Protein AF-A0A2V8YPU0-F1 (afdb_monomer_lite)

pLDDT: mean 79.51, std 13.65, range [43.72, 93.88]

Secondary structure (DSSP, 8-state):
--HHHHHHHHHH-----HHHHHHHHHHHHHHHHHHHHHHHHHHHHHHHHH-HHHHHHHHHHHHHHHHHHHHHHHHHHHHHHHHHHHHHHHHHHH--

Radius of gyration: 19.25 Å; chains: 1; bounding box: 48×19×58 Å

Structure (mmCIF, N/CA/C/O backbone):
data_AF-A0A2V8YPU0-F1
#
_entry.id   AF-A0A2V8YPU0-F1
#
loop_
_atom_site.group_PDB
_atom_site.id
_atom_site.type_symbol
_atom_site.label_atom_id
_atom_site.label_alt_id
_atom_site.label_comp_id
_atom_site.label_asym_id
_atom_site.label_entity_id
_atom_site.label_seq_id
_atom_site.pdbx_PDB_ins_code
_atom_site.Cartn_x
_atom_site.Cartn_y
_atom_site.Cartn_z
_atom_site.occupancy
_atom_site.B_iso_or_equiv
_atom_site.auth_seq_id
_atom_site.auth_comp_id
_atom_site.auth_asym_id
_atom_site.auth_atom_id
_atom_site.pdbx_PDB_model_num
ATOM 1 N N . MET A 1 1 ? -31.795 -12.359 -1.824 1.00 43.72 1 MET A N 1
ATOM 2 C CA . MET A 1 1 ? -30.337 -12.535 -1.682 1.00 43.72 1 MET A CA 1
ATOM 3 C C . MET A 1 1 ? -29.769 -11.205 -1.180 1.00 43.72 1 MET A C 1
ATOM 5 O O . MET A 1 1 ? -29.560 -10.326 -2.004 1.00 43.72 1 MET A O 1
ATOM 9 N N . PRO A 1 2 ? -29.728 -10.961 0.148 1.00 46.53 2 PRO A N 1
ATOM 10 C CA . PRO A 1 2 ? -29.541 -9.618 0.716 1.00 46.53 2 PRO A CA 1
ATOM 11 C C . PRO A 1 2 ? -28.147 -9.331 1.310 1.00 46.53 2 PRO A C 1
ATOM 13 O O . PRO A 1 2 ? -27.964 -8.269 1.899 1.00 46.53 2 PRO A O 1
ATOM 16 N N . ASP A 1 3 ? -27.165 -10.222 1.175 1.00 55.34 3 ASP A N 1
ATOM 17 C CA . ASP A 1 3 ? -25.900 -10.094 1.918 1.00 55.34 3 ASP A CA 1
ATOM 18 C C . ASP A 1 3 ? -24.892 -9.107 1.301 1.00 55.34 3 ASP A C 1
ATOM 20 O O . ASP A 1 3 ? -24.122 -8.475 2.027 1.00 55.34 3 ASP A O 1
ATOM 24 N N . ASP A 1 4 ? -24.943 -8.875 -0.013 1.00 54.22 4 ASP A N 1
ATOM 25 C CA . ASP A 1 4 ? -23.961 -8.018 -0.696 1.00 54.22 4 ASP A CA 1
ATOM 26 C C . ASP A 1 4 ? -24.147 -6.531 -0.358 1.00 54.22 4 ASP A C 1
ATOM 28 O O . ASP A 1 4 ? -23.179 -5.784 -0.206 1.00 54.22 4 ASP A O 1
ATOM 32 N N . LYS A 1 5 ? -25.396 -6.090 -0.155 1.00 53.81 5 LYS A N 1
ATOM 33 C CA . LYS A 1 5 ? -25.700 -4.688 0.169 1.00 53.81 5 LYS A CA 1
ATOM 34 C C . LYS A 1 5 ? -25.195 -4.300 1.562 1.00 53.81 5 LYS A C 1
ATOM 36 O O . LYS A 1 5 ? -24.754 -3.170 1.744 1.00 53.81 5 LYS A O 1
ATOM 41 N N . ASN A 1 6 ? -25.193 -5.237 2.511 1.00 60.12 6 ASN A N 1
ATOM 42 C CA . ASN A 1 6 ? -24.693 -5.004 3.868 1.00 60.12 6 ASN A CA 1
ATOM 43 C C . ASN A 1 6 ? -23.163 -4.887 3.915 1.00 60.12 6 ASN A C 1
ATOM 45 O O . ASN A 1 6 ? -22.637 -4.173 4.764 1.00 60.12 6 ASN A O 1
ATOM 49 N N . PHE A 1 7 ? -22.441 -5.538 2.995 1.00 59.47 7 PHE A N 1
ATOM 50 C CA . PHE A 1 7 ? -20.980 -5.469 2.948 1.00 59.47 7 PHE A CA 1
ATOM 51 C C . PHE A 1 7 ? -20.485 -4.101 2.468 1.00 59.47 7 PHE A C 1
ATOM 53 O O . PHE A 1 7 ? -19.640 -3.489 3.115 1.00 59.47 7 PHE A O 1
ATOM 60 N N . PHE A 1 8 ? -21.059 -3.591 1.374 1.00 61.72 8 PHE A N 1
ATOM 61 C CA . PHE A 1 8 ? -20.748 -2.252 0.864 1.00 61.72 8 PHE A CA 1
ATOM 62 C C . PHE A 1 8 ? -21.313 -1.140 1.752 1.00 61.72 8 PHE A C 1
ATOM 64 O O . PHE A 1 8 ? -20.641 -0.133 1.950 1.00 61.72 8 PHE A O 1
ATOM 71 N N . ALA A 1 9 ? -22.494 -1.329 2.350 1.00 63.88 9 ALA A N 1
ATOM 72 C CA . ALA A 1 9 ? -23.010 -0.394 3.347 1.00 63.88 9 ALA A CA 1
ATOM 73 C C . ALA A 1 9 ? -22.105 -0.339 4.590 1.00 63.88 9 ALA A C 1
ATOM 75 O O . ALA A 1 9 ? -21.770 0.750 5.030 1.00 63.88 9 ALA A O 1
ATOM 76 N N . GLY A 1 10 ? -21.623 -1.483 5.089 1.00 60.88 10 GLY A N 1
ATOM 77 C CA . GLY A 1 10 ? -20.674 -1.551 6.207 1.00 60.88 10 GLY A CA 1
ATOM 78 C C . GLY A 1 10 ? -19.245 -1.088 5.879 1.00 60.88 10 GLY A C 1
ATOM 79 O O . GLY A 1 10 ? -18.478 -0.815 6.793 1.00 60.88 10 GLY A O 1
ATOM 80 N N . LEU A 1 11 ? -18.873 -0.997 4.595 1.00 63.78 11 LEU A N 1
ATOM 81 C CA . LEU A 1 11 ? -17.619 -0.383 4.126 1.00 63.78 11 LEU A CA 1
ATOM 82 C C . LEU A 1 11 ? -17.678 1.153 4.157 1.00 63.78 11 LEU A C 1
ATOM 84 O O . LEU A 1 11 ? -16.647 1.797 4.333 1.00 63.78 11 LEU A O 1
ATOM 88 N N . VAL A 1 12 ? -18.869 1.724 3.949 1.00 62.88 12 VAL A N 1
ATOM 89 C CA . VAL A 1 12 ? -19.129 3.176 3.963 1.00 62.88 12 VAL A CA 1
ATOM 90 C C . VAL A 1 12 ? -19.618 3.646 5.342 1.00 62.88 12 VAL A C 1
ATOM 92 O O . VAL A 1 12 ? -19.563 4.836 5.649 1.00 62.88 12 VAL A O 1
ATOM 95 N N . ASP A 1 13 ? -20.056 2.721 6.197 1.00 60.97 13 ASP A N 1
ATOM 96 C CA . ASP A 1 13 ? -20.368 2.976 7.598 1.00 60.97 13 ASP A CA 1
ATOM 97 C C . ASP A 1 13 ? -19.071 3.049 8.422 1.00 60.97 13 ASP A C 1
ATOM 99 O O . ASP A 1 13 ? -18.426 2.045 8.723 1.00 60.97 13 ASP A O 1
ATOM 103 N N . PHE A 1 14 ? -18.669 4.269 8.785 1.00 54.78 14 PHE A N 1
ATOM 104 C CA . PHE A 1 14 ? -17.484 4.540 9.609 1.00 54.78 14 PHE A CA 1
ATOM 105 C C . PHE A 1 14 ? -17.645 4.082 11.072 1.00 54.78 14 PHE A C 1
ATOM 107 O O . PHE A 1 14 ? -16.702 4.187 11.860 1.00 54.78 14 PHE A O 1
ATOM 114 N N . SER A 1 15 ? -18.815 3.553 11.450 1.00 54.09 15 SER A N 1
ATOM 115 C CA . SER A 1 15 ? -19.034 2.863 12.719 1.00 54.09 15 SER A CA 1
ATOM 116 C C . SER A 1 15 ? -18.433 1.454 12.651 1.00 54.09 15 SER A C 1
ATOM 118 O O . SER A 1 15 ? -19.117 0.456 12.423 1.00 54.09 15 SER A O 1
ATOM 120 N N . PHE A 1 16 ? -17.108 1.358 12.800 1.00 54.44 16 PHE A N 1
ATOM 121 C CA . PHE A 1 16 ? -16.374 0.090 12.755 1.00 54.44 16 PHE A CA 1
ATOM 122 C C . PHE A 1 16 ? -16.769 -0.833 13.918 1.00 54.44 16 PHE A C 1
ATOM 124 O O . PHE A 1 16 ? -16.109 -0.886 14.954 1.00 54.44 16 PHE A O 1
ATOM 131 N N . GLN A 1 17 ? -17.827 -1.619 13.730 1.00 57.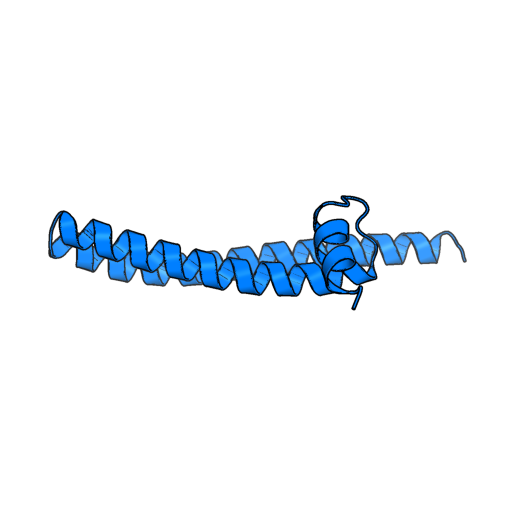84 17 GLN A N 1
ATOM 132 C CA . GLN A 1 17 ? -18.159 -2.730 14.616 1.00 57.84 17 GLN A CA 1
ATOM 133 C C . GLN A 1 17 ? -16.989 -3.734 14.621 1.00 57.84 17 GLN A C 1
ATOM 135 O O . GLN A 1 17 ? -16.430 -4.094 13.582 1.00 57.84 17 GLN A O 1
ATOM 140 N N . GLN A 1 18 ? -16.628 -4.223 15.803 1.00 57.03 18 GLN A N 1
ATOM 141 C CA . GLN A 1 18 ? -15.440 -5.042 16.095 1.00 57.03 18 GLN A CA 1
ATOM 142 C C . GLN A 1 18 ? -15.236 -6.268 15.178 1.00 57.03 18 GLN A C 1
ATOM 144 O O . GLN A 1 18 ? -14.111 -6.656 14.852 1.00 57.03 18 GLN A O 1
ATOM 149 N N . GLN A 1 19 ? -16.334 -6.888 14.738 1.00 58.00 19 GLN A N 1
ATOM 150 C CA . GLN A 1 19 ? -16.332 -8.032 13.816 1.00 58.00 19 GLN A CA 1
ATOM 151 C C . GLN A 1 19 ? -16.018 -7.614 12.370 1.00 58.00 19 GLN A C 1
ATOM 153 O O . GLN A 1 19 ? -15.324 -8.338 11.649 1.00 58.00 19 GLN A O 1
ATOM 158 N N . LEU A 1 20 ? -16.487 -6.433 11.952 1.00 65.50 20 LEU A N 1
ATOM 159 C CA . LEU A 1 20 ? -16.278 -5.909 10.604 1.00 65.50 20 LEU A CA 1
ATOM 160 C C . LEU A 1 20 ? -14.814 -5.549 10.377 1.00 65.50 20 LEU A C 1
ATOM 162 O O . LEU A 1 20 ? -14.269 -5.934 9.347 1.00 65.50 20 LEU A O 1
ATOM 166 N N . MET A 1 21 ? -14.135 -4.926 11.346 1.00 67.69 21 MET A N 1
ATOM 167 C CA . MET A 1 21 ? -12.732 -4.535 11.162 1.00 67.69 21 MET A CA 1
ATOM 168 C C . MET A 1 21 ? -11.809 -5.734 10.902 1.00 67.69 21 MET A C 1
ATOM 170 O O . MET A 1 21 ? -10.951 -5.694 10.022 1.00 67.69 21 MET A O 1
ATOM 174 N N . ARG A 1 22 ? -12.005 -6.847 11.621 1.00 69.19 22 ARG A N 1
ATOM 175 C CA . ARG A 1 22 ? -11.173 -8.052 11.470 1.00 69.19 22 ARG A CA 1
ATOM 176 C C . ARG A 1 22 ? -11.310 -8.676 10.075 1.00 69.19 22 ARG A C 1
ATOM 178 O O . ARG A 1 22 ? -10.354 -9.251 9.553 1.00 69.19 22 ARG A O 1
ATOM 185 N N . ARG A 1 23 ? -12.493 -8.554 9.463 1.00 72.25 23 ARG A N 1
ATOM 186 C CA . ARG A 1 23 ? -12.746 -8.951 8.072 1.00 72.25 23 ARG A CA 1
ATOM 187 C C . ARG A 1 23 ? -12.219 -7.897 7.091 1.00 72.25 23 ARG A C 1
ATOM 189 O O . ARG A 1 23 ? -11.596 -8.267 6.100 1.00 72.25 23 ARG A O 1
ATOM 196 N N . LEU A 1 24 ? -12.397 -6.614 7.396 1.00 78.25 24 LEU A N 1
ATOM 197 C CA . LEU A 1 24 ? -11.967 -5.488 6.573 1.00 78.25 24 LEU A CA 1
ATOM 198 C C . LEU A 1 24 ? -10.452 -5.460 6.372 1.00 78.25 24 LEU A C 1
ATOM 200 O O . LEU A 1 24 ? -10.002 -5.304 5.245 1.00 78.25 24 LEU A O 1
ATOM 204 N N . VAL A 1 25 ? -9.663 -5.698 7.422 1.00 80.00 25 VAL A N 1
ATOM 205 C CA . VAL A 1 25 ? -8.194 -5.743 7.338 1.00 80.00 25 VAL A CA 1
ATOM 206 C C . VAL A 1 25 ? -7.713 -6.795 6.336 1.00 80.00 25 VAL A C 1
ATOM 208 O O . VAL A 1 25 ? -6.793 -6.531 5.565 1.00 80.00 25 VAL A O 1
ATOM 211 N N . LYS A 1 26 ? -8.362 -7.966 6.278 1.00 76.00 26 LYS A N 1
ATOM 212 C CA . LYS A 1 26 ? -8.034 -9.001 5.281 1.00 76.00 26 LYS A CA 1
ATOM 213 C C . LYS A 1 26 ? -8.335 -8.534 3.858 1.00 76.00 26 LYS A C 1
ATOM 215 O O . LYS A 1 26 ? -7.532 -8.766 2.961 1.00 76.00 26 LYS A O 1
ATOM 220 N N . VAL A 1 27 ? -9.473 -7.868 3.659 1.00 82.69 27 VAL A N 1
ATOM 221 C CA . VAL A 1 27 ? -9.861 -7.317 2.353 1.00 82.69 27 VAL A CA 1
ATOM 222 C C . VAL A 1 27 ? -8.895 -6.206 1.933 1.00 82.69 27 VAL A C 1
ATOM 224 O O . VAL A 1 27 ? -8.375 -6.249 0.822 1.00 82.69 27 VAL A O 1
ATOM 227 N N . LEU A 1 28 ? -8.571 -5.274 2.834 1.00 84.75 28 LEU A N 1
ATOM 228 C CA . LEU A 1 28 ? -7.589 -4.212 2.595 1.00 84.75 28 LEU A CA 1
ATOM 229 C C . LEU A 1 28 ? -6.201 -4.776 2.278 1.00 84.75 28 LEU A C 1
ATOM 231 O O . LEU A 1 28 ? -5.489 -4.225 1.445 1.00 84.75 28 LEU A O 1
ATOM 235 N N . TYR A 1 29 ? -5.806 -5.877 2.920 1.00 84.81 29 TYR A N 1
ATOM 236 C CA . TYR A 1 29 ? -4.540 -6.542 2.625 1.00 84.81 29 TYR A CA 1
ATOM 237 C C . TYR A 1 29 ? -4.494 -7.064 1.187 1.00 84.81 29 TYR A C 1
ATOM 239 O O . TYR A 1 29 ? -3.549 -6.769 0.459 1.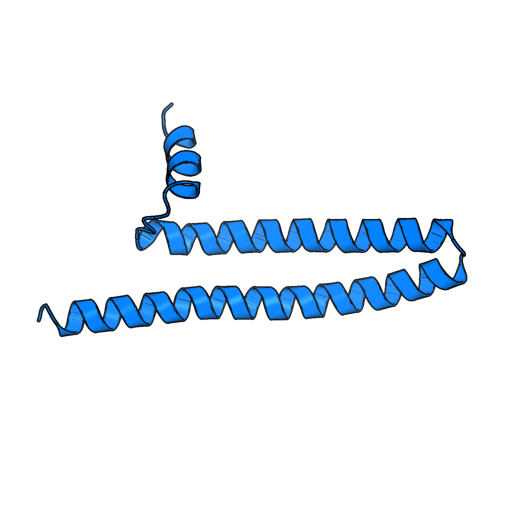00 84.81 29 TYR A O 1
ATOM 247 N N . ILE A 1 30 ? -5.541 -7.773 0.756 1.00 85.94 30 ILE A N 1
ATOM 248 C CA . ILE A 1 30 ? -5.649 -8.301 -0.611 1.00 85.94 30 ILE A CA 1
ATOM 249 C C . ILE A 1 30 ? -5.679 -7.157 -1.631 1.00 85.94 30 ILE A C 1
ATOM 251 O O . ILE A 1 30 ? -4.948 -7.202 -2.619 1.00 85.94 30 ILE A O 1
ATOM 255 N N . ILE A 1 31 ? -6.472 -6.112 -1.377 1.00 88.38 31 ILE A N 1
ATOM 256 C CA . ILE A 1 31 ? -6.538 -4.929 -2.246 1.00 88.38 31 ILE A CA 1
ATOM 257 C C . ILE A 1 31 ? -5.173 -4.235 -2.315 1.00 88.38 31 ILE A C 1
ATOM 259 O O . ILE A 1 31 ? -4.738 -3.885 -3.406 1.00 88.38 31 ILE A O 1
ATOM 263 N N . GLY A 1 32 ? -4.472 -4.084 -1.189 1.00 87.38 32 GLY A N 1
ATOM 264 C CA . GLY A 1 32 ? -3.139 -3.481 -1.141 1.00 87.38 32 GLY A CA 1
ATOM 265 C C . GLY A 1 32 ? -2.096 -4.272 -1.932 1.00 87.38 32 GLY A C 1
ATOM 266 O O . GLY A 1 32 ? -1.305 -3.676 -2.658 1.00 87.38 32 GLY A O 1
ATOM 267 N N . ILE A 1 33 ? -2.134 -5.609 -1.869 1.00 89.12 33 ILE A N 1
ATOM 268 C CA . ILE A 1 33 ? -1.276 -6.474 -2.696 1.00 89.12 33 ILE A CA 1
ATOM 269 C C . ILE A 1 33 ? -1.574 -6.271 -4.184 1.00 89.12 33 ILE A C 1
ATOM 271 O O . ILE A 1 33 ? -0.649 -6.072 -4.971 1.00 89.12 33 ILE A O 1
ATOM 275 N N . LEU A 1 34 ? -2.852 -6.310 -4.571 1.00 92.62 34 LEU A N 1
ATOM 276 C CA . LEU A 1 34 ? -3.263 -6.148 -5.966 1.00 92.62 34 LEU A CA 1
ATOM 277 C C . LEU A 1 34 ? -2.889 -4.762 -6.502 1.00 92.62 34 LEU A C 1
ATOM 279 O O . LEU A 1 34 ? -2.280 -4.660 -7.564 1.00 92.62 34 LEU A O 1
ATOM 283 N N . ALA A 1 35 ? -3.190 -3.706 -5.746 1.00 89.88 35 ALA A N 1
ATOM 284 C CA . ALA A 1 35 ? -2.850 -2.332 -6.098 1.00 89.88 35 ALA A CA 1
ATOM 285 C C . ALA A 1 35 ? -1.331 -2.134 -6.193 1.00 89.88 35 ALA A C 1
ATOM 287 O O . ALA A 1 35 ? -0.850 -1.551 -7.161 1.00 89.88 35 ALA A O 1
ATOM 288 N N . GLY A 1 36 ? -0.565 -2.677 -5.241 1.00 89.69 36 GLY A N 1
ATOM 289 C CA . GLY A 1 36 ? 0.895 -2.647 -5.278 1.00 89.69 36 GLY A CA 1
ATOM 290 C C . GLY A 1 36 ? 1.454 -3.340 -6.522 1.00 89.69 36 GLY A C 1
ATOM 291 O O . GLY A 1 36 ? 2.326 -2.787 -7.187 1.00 89.69 36 GLY A O 1
ATOM 292 N N . GLY A 1 37 ? 0.914 -4.508 -6.883 1.00 89.44 37 GLY A N 1
ATOM 293 C CA . GLY A 1 37 ? 1.326 -5.241 -8.079 1.00 89.44 37 GLY A CA 1
ATOM 294 C C . GLY A 1 37 ? 1.043 -4.456 -9.360 1.00 89.44 37 GLY A C 1
ATOM 295 O O . GLY A 1 37 ? 1.918 -4.331 -10.214 1.00 89.44 37 GLY A O 1
ATOM 296 N N . ILE A 1 38 ? -0.147 -3.856 -9.465 1.00 93.00 38 ILE A N 1
ATOM 297 C CA . ILE A 1 38 ? -0.529 -3.002 -10.599 1.00 93.00 38 ILE A CA 1
ATOM 298 C C . ILE A 1 38 ? 0.385 -1.775 -10.695 1.00 93.00 38 ILE A C 1
ATOM 300 O O . ILE A 1 38 ? 0.859 -1.459 -11.787 1.00 93.00 38 ILE A O 1
ATOM 304 N N . CYS A 1 39 ? 0.679 -1.107 -9.576 1.00 89.31 39 CYS A N 1
ATOM 305 C CA . CYS A 1 39 ? 1.602 0.028 -9.543 1.00 89.31 39 CYS A CA 1
ATOM 306 C C . CYS A 1 39 ? 2.981 -0.353 -10.085 1.00 89.31 39 CYS A C 1
ATOM 308 O O . CYS A 1 39 ? 3.503 0.345 -10.950 1.00 89.31 39 CYS A O 1
ATOM 310 N N . VAL A 1 40 ? 3.548 -1.474 -9.633 1.00 90.00 40 VAL A N 1
ATOM 311 C CA . VAL A 1 40 ? 4.867 -1.942 -10.088 1.00 90.00 40 VAL A CA 1
ATOM 312 C C . VAL A 1 40 ? 4.855 -2.206 -11.586 1.00 90.00 40 VAL A C 1
ATOM 314 O O . VAL A 1 40 ? 5.706 -1.685 -12.299 1.00 90.00 40 VAL A O 1
ATOM 317 N N . VAL A 1 41 ? 3.869 -2.959 -12.081 1.00 91.38 41 VAL A N 1
ATOM 318 C CA . VAL A 1 41 ? 3.747 -3.250 -13.517 1.00 91.38 41 VAL A CA 1
ATOM 319 C C . VAL A 1 41 ? 3.637 -1.957 -14.323 1.00 91.38 41 VAL A C 1
ATOM 321 O O . VAL A 1 41 ? 4.320 -1.803 -15.330 1.00 91.38 41 VAL A O 1
ATOM 324 N N . THR A 1 42 ? 2.837 -0.999 -13.854 1.00 91.00 42 THR A N 1
ATOM 325 C CA . THR A 1 42 ? 2.650 0.293 -14.528 1.0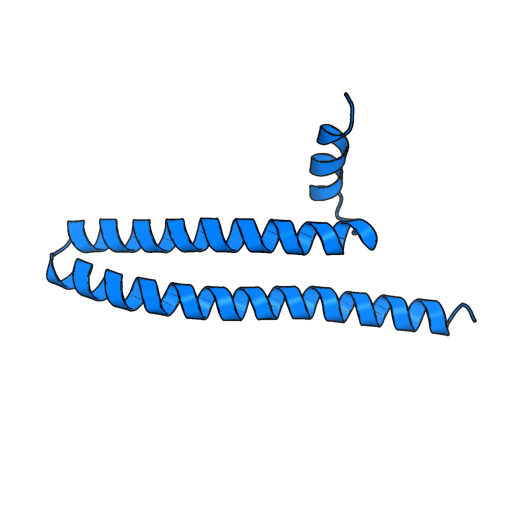0 91.00 42 THR A CA 1
ATOM 326 C C . THR A 1 42 ? 3.956 1.086 -14.579 1.00 91.00 42 THR A C 1
ATOM 328 O O . THR A 1 42 ? 4.340 1.563 -15.643 1.00 91.00 42 THR A O 1
ATOM 331 N N . TYR A 1 43 ? 4.681 1.172 -13.460 1.00 88.06 43 TYR A N 1
ATOM 332 C CA . TYR A 1 43 ? 5.981 1.844 -13.390 1.00 88.06 43 TYR A CA 1
ATOM 333 C C . TYR A 1 43 ? 7.020 1.213 -14.312 1.00 88.06 43 TYR A C 1
ATOM 335 O O . TYR A 1 43 ? 7.769 1.925 -14.976 1.00 88.06 43 TYR A O 1
ATOM 343 N N . VAL A 1 44 ? 7.047 -0.117 -14.383 1.00 90.19 44 VAL A N 1
ATOM 344 C CA . VAL A 1 44 ? 7.956 -0.845 -15.269 1.00 90.19 44 VAL A CA 1
ATOM 345 C C . VAL A 1 44 ? 7.627 -0.555 -16.730 1.00 90.19 44 VAL A C 1
ATOM 347 O O . VAL A 1 44 ? 8.521 -0.193 -17.491 1.00 90.19 44 VAL A O 1
ATOM 350 N N . VAL A 1 45 ? 6.352 -0.648 -17.122 1.00 91.81 45 VAL A N 1
ATOM 351 C CA . VAL A 1 45 ? 5.915 -0.371 -18.501 1.00 91.81 45 VAL A CA 1
ATOM 352 C C . VAL A 1 45 ? 6.249 1.063 -18.910 1.00 91.81 45 VAL A C 1
ATOM 354 O O . VAL A 1 45 ? 6.795 1.267 -19.992 1.00 91.81 45 VAL A O 1
ATOM 357 N N . LEU A 1 46 ? 5.985 2.044 -18.044 1.00 90.38 46 LEU A N 1
ATOM 358 C CA . LEU A 1 46 ? 6.331 3.446 -18.297 1.00 90.38 46 LEU A CA 1
ATOM 359 C C . LEU A 1 46 ? 7.850 3.654 -18.398 1.00 90.38 46 LEU A C 1
ATOM 361 O O . LEU A 1 46 ? 8.310 4.363 -19.287 1.00 90.38 46 LEU A O 1
ATOM 365 N N . GLY A 1 47 ? 8.642 2.991 -17.551 1.00 88.56 47 GLY A N 1
ATOM 366 C CA . GLY A 1 47 ? 10.105 3.054 -17.619 1.00 88.56 47 GLY A CA 1
ATOM 367 C C . GLY A 1 47 ? 10.657 2.525 -18.946 1.00 88.56 47 GLY A C 1
ATOM 368 O O . GLY A 1 47 ? 11.533 3.147 -19.544 1.00 88.56 47 GLY A O 1
ATOM 369 N N . PHE A 1 48 ? 10.099 1.423 -19.457 1.00 89.19 48 PHE A N 1
ATOM 370 C CA . PHE A 1 48 ? 10.480 0.873 -20.762 1.00 89.19 48 PHE A CA 1
ATOM 371 C C . PHE A 1 48 ? 10.064 1.754 -21.949 1.00 89.19 48 PHE A C 1
ATOM 373 O O . PHE A 1 48 ? 10.706 1.677 -22.996 1.00 89.19 48 PHE A O 1
ATOM 380 N N . GLN A 1 49 ? 9.027 2.588 -21.809 1.00 91.38 49 GLN A N 1
ATOM 381 C CA . GLN A 1 49 ? 8.628 3.542 -22.854 1.00 91.38 49 GLN A CA 1
ATOM 382 C C . GLN A 1 49 ? 9.632 4.689 -23.017 1.00 91.38 49 GLN A C 1
ATOM 384 O O . GLN A 1 49 ? 9.799 5.184 -24.129 1.00 91.38 49 GLN A O 1
ATOM 389 N N . ASN A 1 50 ? 10.316 5.088 -21.942 1.00 88.06 50 ASN A N 1
ATOM 390 C CA . ASN A 1 50 ? 11.344 6.126 -22.000 1.00 88.06 50 ASN A CA 1
ATOM 391 C C . ASN A 1 50 ? 12.668 5.579 -22.541 1.00 88.06 50 ASN A C 1
ATOM 393 O O . ASN A 1 50 ? 13.214 6.097 -23.514 1.00 88.06 50 ASN A O 1
ATOM 397 N N . SER A 1 51 ? 13.211 4.533 -21.907 1.00 91.38 51 SER A N 1
ATOM 398 C CA . SER A 1 51 ? 14.427 3.874 -22.382 1.00 91.38 51 SER A CA 1
ATOM 399 C C . SER A 1 51 ? 14.576 2.447 -21.837 1.00 91.38 51 SER A C 1
ATOM 401 O O . SER A 1 51 ? 14.098 2.138 -20.743 1.00 91.38 51 SER A O 1
ATOM 403 N N . PRO A 1 52 ? 15.317 1.564 -22.535 1.00 88.38 52 PRO A N 1
ATOM 404 C CA . PRO A 1 52 ? 15.572 0.206 -22.049 1.00 88.38 52 PRO A CA 1
ATOM 405 C C . PRO A 1 52 ? 16.319 0.171 -20.707 1.00 88.38 52 PRO A C 1
ATOM 407 O O . PRO A 1 52 ? 16.066 -0.702 -19.879 1.00 88.38 52 PRO A O 1
ATOM 410 N N . ALA A 1 53 ? 17.233 1.122 -20.483 1.00 90.69 53 ALA A N 1
ATOM 411 C CA . ALA A 1 53 ? 17.996 1.223 -19.242 1.00 90.69 53 ALA A CA 1
ATOM 412 C C . ALA A 1 53 ? 17.110 1.669 -18.067 1.00 90.69 53 ALA A C 1
ATOM 414 O O . ALA A 1 53 ? 17.175 1.070 -16.994 1.00 90.69 53 ALA A O 1
ATOM 415 N N . GLU A 1 54 ? 16.241 2.665 -18.278 1.00 87.50 54 GLU A N 1
ATOM 416 C CA . GLU A 1 54 ? 15.261 3.088 -17.269 1.00 87.50 54 GLU A CA 1
ATOM 417 C C . GLU A 1 54 ? 14.266 1.977 -16.940 1.00 87.50 54 GLU A C 1
ATOM 419 O O 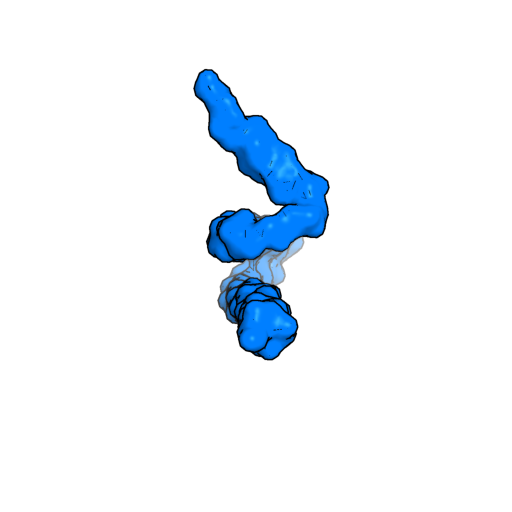. GLU A 1 54 ? 13.980 1.760 -15.766 1.00 87.50 54 GLU A O 1
ATOM 424 N N . GLY A 1 55 ? 13.793 1.222 -17.936 1.00 88.56 55 GLY A N 1
ATOM 425 C CA . GLY A 1 55 ? 12.926 0.063 -17.714 1.00 88.56 55 GLY A CA 1
ATOM 426 C C . GLY A 1 55 ? 13.566 -0.997 -16.812 1.00 88.56 55 GLY A C 1
ATOM 427 O O . GLY A 1 55 ? 12.915 -1.520 -15.907 1.00 88.56 55 GLY A O 1
ATOM 428 N N . LEU A 1 56 ? 14.863 -1.268 -16.991 1.00 91.25 56 LEU A N 1
ATOM 429 C CA . LEU A 1 56 ? 15.597 -2.218 -16.152 1.00 91.25 56 LEU A CA 1
ATOM 430 C C . LEU A 1 56 ? 15.760 -1.713 -14.708 1.00 91.25 56 LEU A C 1
ATOM 432 O O . LEU A 1 56 ? 15.579 -2.477 -13.758 1.00 91.25 56 LEU A O 1
ATOM 436 N N . ILE A 1 57 ? 16.053 -0.421 -14.533 1.00 92.00 57 ILE A N 1
ATOM 437 C CA . ILE A 1 57 ? 16.137 0.215 -13.210 1.00 92.00 57 ILE A CA 1
ATOM 438 C C . ILE A 1 57 ? 14.765 0.193 -12.528 1.00 92.00 57 ILE A C 1
ATOM 440 O O . ILE A 1 57 ? 14.667 -0.194 -11.364 1.00 92.00 57 ILE A O 1
ATOM 444 N N . ALA A 1 58 ? 13.702 0.542 -13.256 1.00 90.62 58 ALA A N 1
ATOM 445 C CA . ALA A 1 58 ? 12.328 0.520 -12.772 1.00 90.62 58 ALA A CA 1
ATOM 446 C C . ALA A 1 58 ? 11.868 -0.896 -12.399 1.00 90.62 58 ALA A C 1
ATOM 448 O O . ALA A 1 58 ? 11.115 -1.047 -11.443 1.00 90.62 58 ALA A O 1
ATOM 449 N N . LEU A 1 59 ? 12.346 -1.938 -13.086 1.00 89.88 59 LEU A N 1
ATOM 450 C CA . LEU A 1 59 ? 12.071 -3.332 -12.730 1.00 89.88 59 LEU A CA 1
ATOM 451 C C . LEU A 1 59 ? 12.673 -3.691 -11.368 1.00 89.88 59 LEU A C 1
ATOM 453 O O . LEU A 1 59 ? 11.966 -4.182 -10.489 1.00 89.88 59 LEU A O 1
ATOM 457 N N . VAL A 1 60 ? 13.964 -3.415 -11.173 1.00 92.62 60 VAL A N 1
ATOM 458 C CA . VAL A 1 60 ? 14.653 -3.727 -9.912 1.00 92.62 60 VAL A CA 1
ATOM 459 C C . VAL A 1 60 ? 14.090 -2.880 -8.770 1.00 92.62 60 VAL A C 1
ATOM 461 O O . VAL A 1 60 ? 13.714 -3.417 -7.727 1.00 92.62 60 VAL A O 1
ATOM 464 N N . ALA A 1 61 ? 13.964 -1.568 -8.976 1.00 90.75 61 ALA A N 1
ATOM 465 C CA . ALA A 1 61 ? 13.389 -0.653 -7.996 1.00 90.75 61 ALA A CA 1
ATOM 466 C C . ALA A 1 61 ? 11.920 -0.991 -7.701 1.00 90.75 61 ALA A C 1
ATOM 468 O O . ALA A 1 61 ? 11.506 -0.973 -6.545 1.00 90.75 61 ALA A O 1
ATOM 469 N N . GLY A 1 62 ? 11.149 -1.370 -8.720 1.00 90.25 62 GLY A N 1
ATOM 470 C CA . GLY A 1 62 ? 9.762 -1.804 -8.612 1.00 90.25 62 GLY A CA 1
ATOM 471 C C . GLY A 1 62 ? 9.620 -3.026 -7.711 1.00 90.25 62 GLY A C 1
ATOM 472 O O . GLY A 1 62 ? 8.860 -2.981 -6.749 1.00 90.25 62 GLY A O 1
ATOM 473 N N . ILE A 1 63 ? 10.414 -4.075 -7.938 1.00 90.19 63 ILE A N 1
ATOM 474 C CA . ILE A 1 63 ? 10.412 -5.281 -7.095 1.00 90.19 63 ILE A CA 1
ATOM 475 C C . ILE A 1 63 ? 10.765 -4.935 -5.643 1.00 90.19 63 ILE A C 1
ATOM 477 O O . ILE A 1 63 ? 10.045 -5.328 -4.726 1.00 90.19 63 ILE A O 1
ATOM 481 N N . VAL A 1 64 ? 11.837 -4.171 -5.415 1.00 93.88 64 VAL A N 1
ATOM 482 C CA . VAL A 1 64 ? 12.249 -3.784 -4.055 1.00 93.88 64 VAL A CA 1
ATOM 483 C C . VAL A 1 64 ? 11.162 -2.948 -3.375 1.00 93.88 64 VAL A C 1
ATOM 485 O O . VAL A 1 64 ? 10.769 -3.241 -2.245 1.00 93.88 64 VAL A O 1
ATOM 488 N N . SER A 1 65 ? 10.627 -1.947 -4.075 1.00 90.25 65 SER A N 1
ATOM 489 C CA . SER A 1 65 ? 9.569 -1.075 -3.562 1.00 90.25 65 SER A CA 1
ATOM 490 C C . SER A 1 65 ? 8.285 -1.844 -3.246 1.00 90.25 65 SER A C 1
ATOM 492 O O . SER A 1 65 ? 7.640 -1.548 -2.243 1.00 90.25 65 SER A O 1
ATOM 494 N N . PHE A 1 66 ? 7.952 -2.881 -4.022 1.00 89.62 66 PHE A N 1
ATOM 495 C CA . PHE A 1 66 ? 6.810 -3.753 -3.764 1.00 89.62 66 PHE A CA 1
ATOM 496 C C . PHE A 1 66 ? 6.950 -4.498 -2.441 1.00 89.62 66 PHE A C 1
ATOM 498 O O . PHE A 1 66 ? 6.047 -4.455 -1.610 1.00 89.62 66 PHE A O 1
ATOM 505 N N . PHE A 1 67 ? 8.094 -5.148 -2.212 1.00 91.75 67 PHE A N 1
ATOM 506 C CA . PHE A 1 67 ? 8.333 -5.883 -0.970 1.00 91.75 67 PHE A CA 1
ATOM 507 C C . PHE A 1 67 ? 8.352 -4.956 0.246 1.00 91.75 67 PHE A C 1
ATOM 509 O O . PHE A 1 67 ? 7.714 -5.256 1.255 1.00 91.75 67 PHE A O 1
ATOM 516 N N . VAL A 1 68 ? 9.030 -3.811 0.146 1.00 93.56 68 VAL A N 1
ATOM 517 C CA . VAL A 1 68 ? 9.056 -2.811 1.224 1.00 93.56 68 VAL A CA 1
ATOM 518 C C . VAL A 1 68 ? 7.650 -2.261 1.482 1.00 93.56 68 VAL A C 1
ATOM 520 O O . VAL A 1 68 ? 7.215 -2.205 2.631 1.00 93.56 68 VAL A O 1
ATOM 523 N N . GLY A 1 69 ? 6.903 -1.932 0.427 1.00 90.06 69 GLY A N 1
ATOM 524 C CA . GLY A 1 69 ? 5.520 -1.472 0.518 1.00 90.06 69 GLY A CA 1
ATOM 525 C C . GLY A 1 69 ? 4.602 -2.504 1.172 1.00 90.06 69 GLY A C 1
ATOM 526 O O . GLY A 1 69 ? 3.819 -2.149 2.049 1.00 90.06 69 GLY A O 1
ATOM 527 N N . LEU A 1 70 ? 4.744 -3.789 0.830 1.00 90.12 70 LEU A N 1
ATOM 528 C CA . LEU A 1 70 ? 3.998 -4.877 1.466 1.00 90.12 70 LEU A CA 1
ATOM 529 C C . LEU A 1 70 ? 4.320 -5.029 2.953 1.00 90.12 70 LEU A C 1
ATOM 531 O O . LEU A 1 70 ? 3.408 -5.274 3.744 1.00 90.12 70 LEU A O 1
ATOM 535 N N . LEU A 1 71 ? 5.588 -4.888 3.344 1.00 91.62 71 LEU A N 1
ATOM 536 C CA . LEU A 1 71 ? 5.994 -4.938 4.750 1.00 91.62 71 LEU A CA 1
ATOM 537 C C . LEU A 1 71 ? 5.393 -3.774 5.542 1.00 91.62 7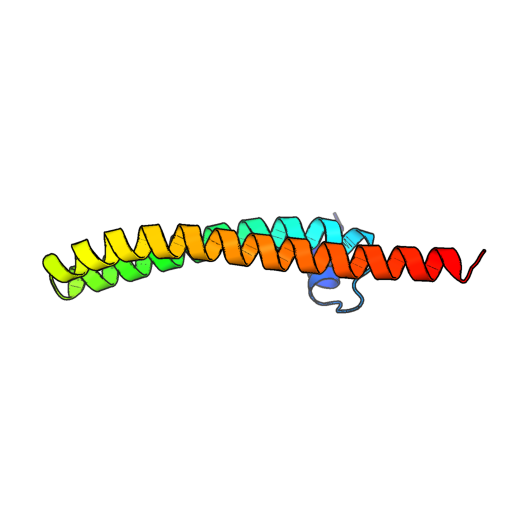1 LEU A C 1
ATOM 539 O O . LEU A 1 71 ? 4.821 -3.995 6.609 1.00 91.62 71 LEU A O 1
ATOM 543 N N . ILE A 1 72 ? 5.461 -2.555 5.001 1.00 91.31 72 ILE A N 1
ATOM 544 C CA . ILE A 1 72 ? 4.858 -1.366 5.619 1.00 91.31 72 ILE A CA 1
ATOM 545 C C . ILE A 1 72 ? 3.341 -1.540 5.731 1.00 91.31 72 ILE A C 1
ATOM 547 O O . ILE A 1 72 ? 2.774 -1.328 6.801 1.00 91.31 72 ILE A O 1
ATOM 551 N N . TRP A 1 73 ? 2.683 -1.980 4.655 1.00 89.06 73 TRP A N 1
ATOM 552 C CA . TRP A 1 73 ? 1.240 -2.215 4.628 1.00 89.06 73 TRP A CA 1
ATOM 553 C C . TRP A 1 73 ? 0.816 -3.248 5.673 1.00 89.06 73 TRP A C 1
ATOM 555 O O . TRP A 1 73 ? -0.138 -3.031 6.420 1.00 89.06 73 TRP A O 1
ATOM 565 N N . ARG A 1 74 ? 1.569 -4.348 5.790 1.00 89.56 74 ARG A N 1
ATOM 566 C CA . ARG A 1 74 ? 1.350 -5.360 6.825 1.00 89.56 74 ARG A CA 1
ATOM 567 C C . ARG A 1 74 ? 1.494 -4.769 8.228 1.00 89.56 74 ARG A C 1
ATOM 569 O O . ARG A 1 74 ? 0.620 -5.002 9.057 1.00 89.56 74 ARG A O 1
ATOM 576 N N . GLY A 1 75 ? 2.539 -3.981 8.473 1.00 89.56 75 GLY A N 1
ATOM 577 C CA . GLY A 1 75 ? 2.746 -3.308 9.755 1.00 89.56 75 GLY A CA 1
ATOM 578 C C . GLY A 1 75 ? 1.594 -2.369 10.124 1.00 89.56 75 GLY A C 1
ATOM 579 O O . GLY A 1 75 ? 1.094 -2.426 11.243 1.00 89.56 75 GLY A O 1
ATOM 580 N N . LEU A 1 76 ? 1.107 -1.559 9.180 1.00 87.44 76 LEU A N 1
ATOM 581 C CA . LEU A 1 76 ? -0.028 -0.652 9.399 1.00 87.44 76 LEU A CA 1
ATOM 582 C C . LEU A 1 76 ? -1.318 -1.402 9.751 1.00 87.44 76 LEU A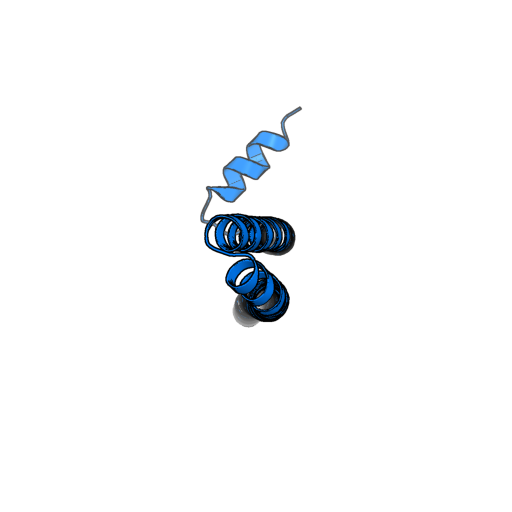 C 1
ATOM 584 O O . LEU A 1 76 ? -2.043 -1.003 10.662 1.00 87.44 76 LEU A O 1
ATOM 588 N N . LEU A 1 77 ? -1.599 -2.503 9.055 1.00 86.12 77 LEU A N 1
ATOM 589 C CA . LEU A 1 77 ? -2.774 -3.328 9.326 1.00 86.12 77 LEU A CA 1
ATOM 590 C C . LEU A 1 77 ? -2.677 -4.061 10.670 1.00 86.12 77 LEU A C 1
ATOM 592 O O . LEU A 1 77 ? -3.667 -4.145 11.396 1.00 86.12 77 LEU A O 1
ATOM 596 N N . GLU A 1 78 ? -1.494 -4.567 11.025 1.00 87.19 78 GLU A N 1
ATOM 597 C CA . GLU A 1 78 ? -1.244 -5.163 12.340 1.00 87.19 78 GLU A CA 1
ATOM 598 C C . GLU A 1 78 ? -1.411 -4.124 13.458 1.00 87.19 78 GLU A C 1
ATOM 600 O O . GLU A 1 78 ? -2.063 -4.416 14.461 1.00 87.19 78 GLU A O 1
ATOM 605 N N . LEU A 1 79 ? -0.920 -2.895 13.262 1.00 87.12 79 LEU A N 1
ATOM 606 C CA . LEU A 1 79 ? -1.127 -1.778 14.189 1.00 87.12 79 LEU A CA 1
ATOM 607 C C . LEU A 1 79 ? -2.608 -1.417 14.337 1.00 87.12 79 LEU A C 1
ATOM 609 O O . LEU A 1 79 ? -3.079 -1.235 15.459 1.00 87.12 79 LEU A O 1
ATOM 613 N N . ALA A 1 80 ? -3.364 -1.374 13.237 1.00 84.31 80 ALA A N 1
ATOM 614 C CA . ALA A 1 80 ? -4.803 -1.120 13.279 1.00 84.31 80 ALA A CA 1
ATOM 615 C C . ALA A 1 80 ? -5.546 -2.178 14.116 1.00 84.31 80 ALA A C 1
ATOM 617 O O . ALA A 1 80 ? -6.401 -1.838 14.936 1.00 84.31 80 ALA A O 1
ATOM 618 N N . LEU A 1 81 ? -5.183 -3.459 13.970 1.00 82.44 81 LEU A N 1
ATOM 619 C CA . LEU A 1 81 ? -5.734 -4.545 14.789 1.00 82.44 81 LEU A CA 1
ATOM 620 C C . LEU A 1 81 ? -5.306 -4.445 16.261 1.00 82.44 81 LEU A C 1
ATOM 622 O O . LEU A 1 81 ? -6.107 -4.728 17.153 1.00 82.44 81 LEU A O 1
ATOM 626 N N . LEU A 1 82 ? -4.060 -4.049 16.527 1.00 85.19 82 LEU A N 1
ATOM 627 C CA . LEU A 1 82 ? -3.515 -3.860 17.874 1.00 85.19 82 LEU A CA 1
ATOM 628 C C . LEU A 1 82 ? -4.257 -2.766 18.643 1.00 85.19 82 LEU A C 1
ATOM 630 O O . LEU A 1 82 ? -4.680 -3.002 19.772 1.00 85.19 82 LEU A O 1
ATOM 634 N N . ILE A 1 83 ? -4.463 -1.604 18.018 1.00 83.25 83 ILE A N 1
ATOM 635 C CA . ILE A 1 83 ? -5.194 -0.477 18.616 1.00 83.25 83 ILE A CA 1
ATOM 636 C C . ILE A 1 83 ? -6.607 -0.911 18.996 1.00 83.25 83 ILE A C 1
ATOM 638 O O . ILE A 1 83 ? -7.056 -0.659 20.114 1.00 83.25 83 ILE A O 1
ATOM 642 N N . GLN A 1 84 ? -7.289 -1.627 18.100 1.00 77.44 84 GLN A N 1
ATOM 643 C CA . GLN A 1 84 ? -8.607 -2.157 18.419 1.00 77.44 84 GLN A CA 1
ATOM 644 C C . GLN A 1 84 ? -8.568 -3.126 19.588 1.00 77.44 84 GLN A C 1
ATOM 646 O O . GLN A 1 84 ? -9.362 -2.976 20.507 1.00 77.44 84 GLN A O 1
ATOM 651 N N . ARG A 1 85 ? -7.624 -4.075 19.596 1.00 79.50 85 ARG A N 1
ATOM 652 C CA . ARG A 1 85 ? -7.477 -5.048 20.685 1.00 79.50 85 ARG A CA 1
ATOM 653 C C . ARG A 1 85 ? -7.300 -4.375 22.047 1.00 79.50 85 ARG A C 1
ATOM 655 O O . ARG A 1 85 ? -7.848 -4.861 23.034 1.00 79.50 85 ARG A O 1
ATOM 662 N N . ILE A 1 86 ? -6.558 -3.269 22.093 1.00 82.56 86 ILE A N 1
ATOM 663 C CA . ILE A 1 86 ? -6.366 -2.465 23.304 1.00 82.56 86 ILE A CA 1
ATOM 664 C C . ILE A 1 86 ? -7.690 -1.824 23.730 1.00 82.56 86 ILE A C 1
ATOM 666 O O . ILE A 1 86 ? -8.064 -1.949 24.895 1.00 82.56 86 ILE A O 1
ATOM 670 N N . ALA A 1 87 ? -8.443 -1.230 22.801 1.00 80.44 87 ALA A N 1
ATOM 671 C CA . ALA A 1 87 ? -9.768 -0.684 23.100 1.00 80.44 87 ALA A CA 1
ATOM 672 C C . ALA A 1 87 ? -10.709 -1.753 23.696 1.00 80.44 87 ALA A C 1
ATOM 674 O O . ALA A 1 87 ? -11.344 -1.498 24.716 1.00 80.44 87 ALA A O 1
ATOM 675 N N . GLU A 1 88 ? -10.713 -2.983 23.157 1.00 76.00 88 GLU A N 1
ATOM 676 C CA . GLU A 1 88 ? -11.515 -4.088 23.719 1.00 76.00 88 GLU A CA 1
ATOM 677 C C . GLU A 1 88 ? -11.081 -4.489 25.137 1.00 76.00 88 GLU A C 1
ATOM 679 O O . GLU A 1 88 ? -11.871 -5.028 25.915 1.00 76.00 88 GLU A O 1
ATOM 684 N N . SER A 1 89 ? -9.786 -4.368 25.439 1.00 78.06 89 SER A N 1
ATOM 685 C CA . SER A 1 89 ? -9.247 -4.737 26.750 1.00 78.06 89 SER A CA 1
ATOM 686 C C . SER A 1 89 ? -9.638 -3.723 27.823 1.00 78.06 89 SER A C 1
ATOM 688 O O . SER A 1 89 ? -9.946 -4.120 28.943 1.00 78.06 89 SER A O 1
ATOM 690 N N . ILE A 1 90 ? -9.699 -2.440 27.456 1.00 79.25 90 ILE A N 1
ATOM 691 C CA . ILE A 1 90 ? -10.103 -1.346 28.344 1.00 79.25 90 ILE A CA 1
ATOM 692 C C . ILE A 1 90 ? -11.609 -1.413 28.620 1.00 79.25 90 ILE A C 1
ATOM 694 O O . ILE A 1 90 ? -12.022 -1.327 29.774 1.00 79.25 90 ILE A O 1
ATOM 698 N N . ASP A 1 91 ? -12.420 -1.635 27.584 1.00 78.25 91 ASP A N 1
ATOM 699 C CA . ASP A 1 91 ? -13.877 -1.764 27.714 1.00 78.25 91 ASP A CA 1
ATOM 700 C C . ASP A 1 91 ? -14.267 -2.919 28.655 1.00 78.25 91 ASP A C 1
ATOM 702 O O . ASP A 1 91 ? -15.019 -2.738 29.612 1.00 78.25 91 ASP A O 1
ATOM 706 N N . ARG A 1 92 ? -13.634 -4.091 28.486 1.00 71.81 92 ARG A N 1
ATOM 707 C CA . ARG A 1 92 ? -13.819 -5.235 29.397 1.00 71.81 92 ARG A CA 1
ATOM 708 C C . ARG A 1 92 ? -13.376 -4.964 30.832 1.00 71.81 92 ARG A C 1
ATOM 710 O O . ARG A 1 92 ? -13.993 -5.498 31.743 1.00 71.81 92 ARG A O 1
ATOM 717 N N . ALA A 1 93 ? -12.315 -4.186 31.036 1.00 73.12 93 ALA A N 1
ATOM 718 C CA . ALA A 1 93 ? -11.825 -3.859 32.374 1.00 73.12 93 ALA A CA 1
ATOM 719 C C . ALA A 1 93 ? -12.707 -2.828 33.100 1.00 73.12 93 ALA A C 1
ATOM 721 O O . ALA A 1 93 ? -12.663 -2.758 34.322 1.00 73.12 93 ALA A O 1
ATOM 722 N N . THR A 1 94 ? -13.490 -2.035 32.362 1.00 71.38 94 THR A N 1
ATOM 723 C CA . THR A 1 94 ? -14.347 -0.974 32.923 1.00 71.38 94 THR A CA 1
ATOM 724 C C . THR A 1 94 ? -15.777 -1.464 33.197 1.00 71.38 94 THR A C 1
ATOM 726 O O . THR A 1 94 ? -16.476 -0.893 34.029 1.00 71.38 94 THR A O 1
ATOM 729 N N . HIS A 1 95 ? -16.207 -2.535 32.524 1.00 58.22 95 HIS A N 1
ATOM 730 C CA . HIS A 1 95 ? -17.505 -3.192 32.726 1.00 58.22 95 HIS A CA 1
ATOM 731 C C . HIS A 1 95 ? -17.455 -4.451 33.623 1.00 58.22 95 HIS A C 1
ATOM 733 O O . HIS A 1 95 ? -18.433 -5.201 33.663 1.00 58.22 95 HIS A O 1
ATOM 739 N N . ALA A 1 96 ? -16.345 -4.683 34.333 1.00 50.25 96 ALA A N 1
ATOM 740 C CA . ALA A 1 96 ? -16.195 -5.716 35.366 1.00 50.25 96 ALA A CA 1
ATOM 741 C C . ALA A 1 96 ? -16.322 -5.109 36.770 1.00 50.25 96 ALA A C 1
ATOM 743 O O . ALA A 1 96 ? -16.900 -5.794 37.644 1.00 50.25 96 ALA A O 1
#

Sequence (96 aa):
MPDDKNFFAGLVDFSFQQQLMRRLVKVLYIIGILAGGICVVTYVVLGFQNSPAEGLIALVAGIVSFFVGLLIWRGLLELALLIQRIAESIDRATHA

Foldseek 3Di:
DPDVVVLVVQVVPPPDDPVNLVVVLVVQLVVQLVVLVVVLVVQLVVLVVVHPVSSVVSNVVSVVCSVVSSVVSVVVSVVVNVVVVVVVVVVVVVVD